Protein AF-A0A924RRV7-F1 (afdb_monomer)

Sequence (78 aa):
LGMVDLPSALQHIRAGKLIAIAVTSPQRLSQLPDVPTVSESGLTGYDATGWFGIVVPTDTPQAIFNRLEFRDHSCAER

pLDDT: mean 81.99, std 10.68, range [40.84, 91.38]

Nearest PDB structures (foldseek):
  2qpq-assembly3_C  TM=7.917E-01  e=1.549E-03  Bordetella pertussis
  2qpq-assembly2_B  TM=7.815E-01  e=1.781E-03  Bordetella pertussis

Radius of gyration: 16.97 Å; Cα contacts (8 Å, |Δi|>4): 56; chains: 1; bounding box: 36×24×46 Å

Mean predicted aligned error: 7.96 Å

Structure (mmCIF, N/CA/C/O backbone):
data_AF-A0A924RRV7-F1
#
_entry.id   AF-A0A924RRV7-F1
#
loop_
_atom_site.group_PDB
_atom_site.id
_atom_site.type_symbol
_atom_site.label_atom_id
_atom_site.label_alt_id
_atom_site.label_comp_id
_atom_site.label_asym_id
_atom_site.label_entity_id
_atom_site.label_seq_id
_atom_site.pdbx_PDB_ins_code
_atom_site.Cartn_x
_atom_site.Cartn_y
_atom_site.Cartn_z
_atom_site.occupancy
_atom_site.B_iso_or_equiv
_atom_site.auth_seq_id
_atom_site.auth_comp_id
_atom_site.auth_asym_id
_atom_site.auth_atom_id
_atom_site.pdbx_PDB_model_num
ATOM 1 N N . LEU A 1 1 ? -0.167 -12.255 12.257 1.00 65.19 1 LEU A N 1
ATOM 2 C CA . LEU A 1 1 ? 0.009 -10.831 11.905 1.00 65.19 1 LEU A CA 1
ATOM 3 C C . LEU A 1 1 ? 1.158 -10.755 10.911 1.00 65.19 1 LEU A C 1
ATOM 5 O O . LEU A 1 1 ? 2.240 -11.203 11.258 1.00 65.19 1 LEU A O 1
ATOM 9 N N . GLY A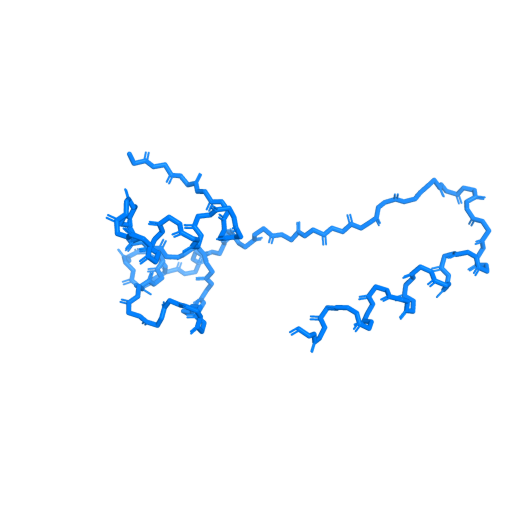 1 2 ? 0.917 -10.306 9.683 1.00 81.62 2 GLY A N 1
ATOM 10 C CA . GLY A 1 2 ? 1.940 -10.219 8.636 1.00 81.62 2 GLY A CA 1
ATOM 11 C C . GLY A 1 2 ? 1.579 -9.130 7.629 1.00 81.62 2 GLY A C 1
ATOM 12 O O . GLY A 1 2 ? 0.399 -8.810 7.492 1.00 81.62 2 GLY A O 1
ATOM 13 N N . MET A 1 3 ? 2.584 -8.546 6.974 1.00 82.62 3 MET A N 1
ATOM 14 C CA . MET A 1 3 ? 2.379 -7.576 5.896 1.00 82.62 3 MET A CA 1
ATOM 15 C C . MET A 1 3 ? 2.198 -8.313 4.571 1.00 82.62 3 MET A C 1
ATOM 17 O O . MET A 1 3 ? 2.958 -9.230 4.263 1.00 82.62 3 MET A O 1
ATOM 21 N N . VAL A 1 4 ? 1.184 -7.915 3.813 1.00 85.75 4 VAL A N 1
ATOM 22 C CA . VAL A 1 4 ? 0.824 -8.486 2.511 1.00 85.75 4 VAL A CA 1
ATOM 23 C C . VAL A 1 4 ? 0.561 -7.349 1.533 1.00 85.75 4 VAL A C 1
ATOM 25 O O . VAL A 1 4 ? 0.147 -6.264 1.945 1.00 85.75 4 VAL A O 1
ATOM 28 N N . ASP A 1 5 ? 0.808 -7.581 0.248 1.00 86.69 5 ASP A N 1
ATOM 29 C CA . ASP A 1 5 ? 0.474 -6.615 -0.791 1.00 86.69 5 ASP A CA 1
ATOM 30 C C . ASP A 1 5 ? -1.051 -6.496 -0.942 1.00 86.69 5 ASP A C 1
ATOM 32 O O . ASP A 1 5 ? -1.799 -7.471 -0.837 1.00 86.69 5 ASP A O 1
ATOM 36 N N . LEU A 1 6 ? -1.529 -5.275 -1.185 1.00 85.75 6 LEU A N 1
ATOM 37 C CA . LEU A 1 6 ? -2.960 -5.010 -1.314 1.00 85.75 6 LEU A CA 1
ATOM 38 C C . LEU A 1 6 ? -3.632 -5.841 -2.428 1.00 85.75 6 LEU A C 1
ATOM 40 O O . LEU A 1 6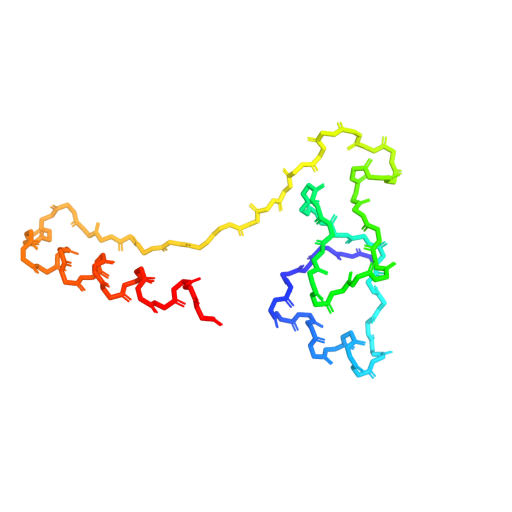 ? -4.703 -6.389 -2.157 1.00 85.75 6 LEU A O 1
ATOM 44 N N . PRO A 1 7 ? -3.057 -5.983 -3.644 1.00 86.06 7 PRO A N 1
ATOM 45 C CA . PRO A 1 7 ? -3.688 -6.750 -4.718 1.00 86.06 7 PRO A CA 1
ATOM 46 C C . PRO A 1 7 ? -3.973 -8.210 -4.346 1.00 86.06 7 PRO A C 1
ATOM 48 O O . PRO A 1 7 ? -5.063 -8.707 -4.640 1.00 86.06 7 PRO A O 1
ATOM 51 N N . SER A 1 8 ? -3.047 -8.891 -3.665 1.00 87.81 8 SER A N 1
ATOM 52 C CA . SER A 1 8 ? -3.255 -10.280 -3.234 1.00 87.81 8 SER A CA 1
ATOM 53 C C . SER A 1 8 ? -4.255 -10.405 -2.073 1.00 87.81 8 SER A C 1
ATOM 55 O O . SER A 1 8 ? -5.046 -11.357 -2.003 1.00 87.81 8 SER A O 1
ATOM 57 N N . ALA A 1 9 ? -4.276 -9.420 -1.172 1.00 87.75 9 ALA A N 1
ATOM 58 C CA . ALA A 1 9 ? -5.096 -9.443 0.035 1.00 87.75 9 ALA A CA 1
ATOM 59 C C . ALA A 1 9 ? -6.544 -8.977 -0.187 1.00 87.75 9 ALA A C 1
ATOM 61 O O . ALA A 1 9 ? -7.446 -9.426 0.525 1.00 87.75 9 ALA A O 1
ATOM 62 N N . LEU A 1 10 ? -6.800 -8.109 -1.172 1.00 88.94 10 LEU A N 1
ATOM 63 C CA . LEU A 1 10 ? -8.076 -7.405 -1.343 1.00 88.94 10 LEU A CA 1
ATOM 64 C C . LEU A 1 10 ? -9.290 -8.343 -1.411 1.00 88.94 10 LEU A C 1
ATOM 66 O O . LEU A 1 10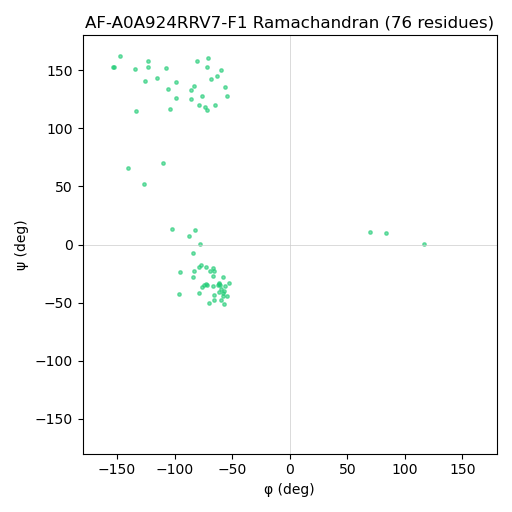 ? -10.305 -8.095 -0.760 1.00 88.94 10 LEU A O 1
ATOM 70 N N . GLN A 1 11 ? -9.191 -9.441 -2.164 1.00 90.50 11 GLN A N 1
ATOM 71 C CA . GLN A 1 11 ? -10.289 -10.411 -2.286 1.00 90.50 11 GLN A CA 1
ATOM 72 C C . GLN A 1 11 ? -10.562 -11.144 -0.972 1.00 90.50 11 GLN A C 1
ATOM 74 O O . GLN A 1 11 ? -11.711 -11.406 -0.626 1.00 90.50 11 GLN A O 1
ATOM 79 N N . HIS A 1 12 ? -9.516 -11.436 -0.206 1.00 89.94 12 HIS A N 1
ATOM 80 C CA . HIS A 1 12 ? -9.627 -12.121 1.075 1.00 89.94 12 HIS A CA 1
ATOM 81 C C . HIS A 1 12 ? -10.185 -11.207 2.173 1.00 89.94 12 HIS A C 1
ATOM 83 O O . HIS A 1 12 ? -10.950 -11.677 3.016 1.00 89.94 12 HIS A O 1
ATOM 89 N N . ILE A 1 13 ? -9.851 -9.912 2.129 1.00 89.44 13 ILE A N 1
ATOM 90 C CA . ILE A 1 13 ? -10.426 -8.884 3.007 1.00 89.44 13 ILE A CA 1
ATOM 91 C C . ILE A 1 13 ? -11.920 -8.721 2.706 1.00 89.44 13 ILE A C 1
ATOM 93 O O . ILE A 1 13 ? -12.745 -8.795 3.611 1.00 89.44 13 ILE A O 1
ATOM 97 N N . ARG A 1 14 ? -12.292 -8.607 1.423 1.00 87.62 14 ARG A N 1
ATOM 98 C CA . ARG A 1 14 ? -13.703 -8.534 0.996 1.00 87.62 14 ARG A CA 1
ATOM 99 C C . ARG A 1 14 ? -14.498 -9.791 1.344 1.00 87.62 14 ARG A C 1
ATOM 101 O O . ARG A 1 14 ? -15.670 -9.697 1.682 1.00 87.62 14 ARG A O 1
ATOM 108 N N . ALA A 1 15 ? -13.861 -10.960 1.292 1.00 91.38 15 ALA A N 1
ATOM 109 C CA . ALA A 1 15 ? -14.463 -12.228 1.693 1.00 91.38 15 ALA A CA 1
ATOM 110 C C . ALA A 1 15 ? -14.519 -12.435 3.222 1.00 91.38 15 ALA A C 1
ATOM 112 O O . ALA A 1 15 ? -14.956 -13.498 3.661 1.00 91.38 15 ALA A O 1
ATOM 113 N N . GLY A 1 16 ? -14.038 -11.483 4.034 1.00 88.62 16 GLY A N 1
ATOM 114 C CA . GLY A 1 16 ? -14.023 -11.573 5.500 1.00 88.62 16 GLY A CA 1
ATOM 115 C C . GLY A 1 16 ? -13.048 -12.611 6.068 1.00 88.62 16 GLY A C 1
ATOM 116 O O . GLY A 1 16 ? -13.093 -12.918 7.256 1.00 88.62 16 GLY A O 1
ATOM 117 N N . LYS A 1 17 ? -12.164 -13.171 5.232 1.00 89.44 17 LYS A N 1
ATOM 118 C CA . LYS A 1 17 ? -11.161 -14.170 5.640 1.00 89.44 17 LYS A CA 1
ATOM 119 C C . LYS A 1 17 ? -9.913 -13.528 6.240 1.00 89.44 17 LYS A C 1
ATOM 121 O O . LYS A 1 17 ? -9.179 -14.191 6.967 1.00 89.44 17 LYS A O 1
ATOM 126 N N . LEU A 1 18 ? -9.662 -12.261 5.913 1.00 88.56 18 LEU A N 1
ATOM 127 C CA . LEU A 1 18 ? -8.568 -11.460 6.452 1.00 88.56 18 LEU A CA 1
ATOM 128 C C . LEU A 1 18 ? -9.112 -10.159 7.035 1.00 88.56 18 LEU A C 1
ATOM 130 O O . LEU A 1 18 ? -9.990 -9.528 6.452 1.00 88.56 18 LEU A O 1
ATOM 134 N N . ILE A 1 19 ? -8.542 -9.747 8.163 1.00 88.62 19 ILE A N 1
ATOM 135 C CA . ILE A 1 19 ? -8.828 -8.461 8.797 1.00 88.62 19 ILE A CA 1
ATOM 136 C C . ILE A 1 19 ? -7.649 -7.538 8.502 1.00 88.62 19 ILE A C 1
ATOM 138 O O . ILE A 1 19 ? -6.520 -7.815 8.912 1.00 88.62 19 ILE A O 1
ATOM 142 N N . ALA A 1 20 ? -7.910 -6.453 7.776 1.00 89.06 20 ALA A N 1
ATOM 143 C CA . ALA A 1 20 ? -6.931 -5.400 7.543 1.00 89.06 20 ALA A CA 1
ATOM 144 C C . ALA A 1 20 ? -6.857 -4.495 8.780 1.00 89.06 20 ALA A C 1
ATOM 146 O O . ALA A 1 20 ? -7.861 -3.914 9.183 1.00 89.06 20 ALA A O 1
ATOM 147 N N . ILE A 1 21 ? -5.676 -4.410 9.397 1.00 89.94 21 ILE A N 1
ATOM 148 C CA . ILE A 1 21 ? -5.474 -3.674 10.658 1.00 89.94 21 ILE A CA 1
ATOM 149 C C . ILE A 1 21 ? -4.955 -2.262 10.391 1.00 89.94 21 ILE A C 1
ATOM 151 O O . ILE A 1 21 ? -5.423 -1.312 11.010 1.00 89.94 21 ILE A O 1
ATOM 155 N N . ALA A 1 22 ? -4.005 -2.125 9.466 1.00 89.31 22 ALA A N 1
ATOM 156 C CA . ALA A 1 22 ? -3.472 -0.840 9.044 1.00 89.31 22 ALA A CA 1
ATOM 157 C C . ALA A 1 22 ? -2.958 -0.916 7.600 1.00 89.31 22 ALA A C 1
ATOM 159 O O . ALA A 1 22 ? -2.532 -1.982 7.148 1.00 89.31 22 ALA A O 1
ATOM 160 N N . VAL A 1 23 ? -2.972 0.217 6.898 1.00 90.12 23 VAL A N 1
ATOM 161 C CA . VAL A 1 23 ? -2.332 0.382 5.584 1.00 90.12 23 VAL A CA 1
ATOM 162 C C . VAL A 1 23 ? -0.973 1.062 5.741 1.00 90.12 23 VAL A C 1
ATOM 164 O O . VAL A 1 23 ? -0.817 1.977 6.548 1.00 90.12 23 VAL A O 1
ATOM 167 N N . THR A 1 24 ? 0.026 0.610 4.986 1.00 87.75 24 THR A N 1
ATOM 168 C CA . THR A 1 24 ? 1.402 1.134 5.060 1.00 87.75 24 THR A CA 1
ATOM 169 C C . THR A 1 24 ? 1.625 2.395 4.226 1.00 87.75 24 THR A C 1
ATOM 171 O O . THR A 1 24 ? 2.695 2.993 4.316 1.00 87.75 24 THR A O 1
ATOM 174 N N . SER A 1 25 ? 0.634 2.792 3.424 1.00 84.50 25 SER A N 1
ATOM 175 C CA . SER A 1 25 ? 0.640 4.035 2.662 1.00 84.50 25 SER A CA 1
ATOM 176 C C . SER A 1 25 ? 0.449 5.250 3.579 1.00 84.50 25 SER A C 1
ATOM 178 O O . SER A 1 25 ? -0.212 5.149 4.618 1.00 84.50 25 SER A O 1
ATOM 180 N N . PRO A 1 26 ? 0.960 6.430 3.186 1.00 84.81 26 PRO A N 1
ATOM 181 C CA . PRO A 1 26 ? 0.837 7.651 3.982 1.00 84.81 26 PRO A CA 1
ATOM 182 C C . PRO A 1 26 ? -0.617 8.135 4.101 1.00 84.81 26 PRO A C 1
ATOM 184 O O . PRO A 1 26 ? -0.966 8.840 5.044 1.00 84.81 26 PRO A O 1
ATOM 187 N N . GLN A 1 27 ? -1.475 7.737 3.158 1.00 87.25 27 GLN A N 1
ATOM 188 C CA . GLN A 1 27 ? -2.905 8.034 3.135 1.00 87.25 27 GLN A CA 1
ATOM 189 C C . GLN A 1 27 ? -3.727 6.746 3.085 1.00 87.25 27 GLN A C 1
ATOM 191 O O . GLN A 1 27 ? -3.238 5.698 2.656 1.00 87.25 27 GLN A O 1
ATOM 196 N N . ARG A 1 28 ? -4.994 6.829 3.503 1.00 89.19 28 ARG A N 1
ATOM 197 C CA . ARG A 1 28 ? -5.941 5.715 3.393 1.00 89.19 28 ARG A CA 1
ATOM 198 C C . ARG A 1 28 ? -6.187 5.360 1.931 1.00 89.19 28 ARG A C 1
ATOM 200 O O . ARG A 1 28 ? -6.239 6.226 1.061 1.00 89.19 28 ARG A O 1
ATOM 207 N N . LEU A 1 29 ? -6.372 4.072 1.675 1.00 86.69 29 LEU A N 1
ATOM 208 C CA . LEU A 1 29 ? -6.642 3.565 0.337 1.00 86.69 29 LEU A CA 1
ATOM 209 C C . LEU A 1 29 ? -8.132 3.712 0.023 1.00 86.69 29 LEU A C 1
ATOM 211 O O . LEU A 1 29 ? -8.974 3.337 0.834 1.00 86.69 29 LEU A O 1
ATOM 215 N N . SER A 1 30 ? -8.473 4.173 -1.182 1.00 85.88 30 SER A N 1
ATOM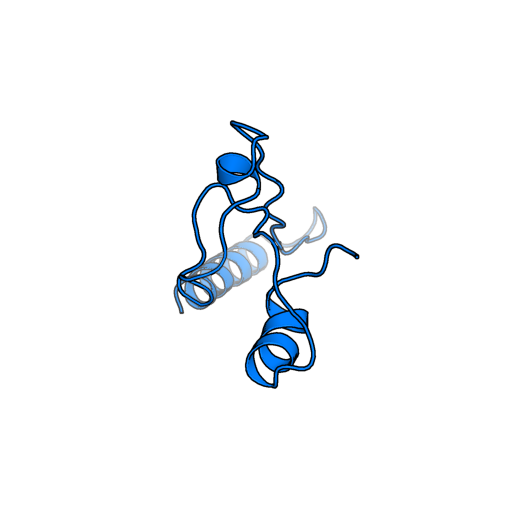 216 C CA . SER A 1 30 ? -9.872 4.298 -1.630 1.00 85.88 30 SER A CA 1
ATOM 217 C C . SER A 1 30 ? -10.637 2.969 -1.586 1.00 85.88 30 SER A C 1
ATOM 219 O O . SER A 1 30 ? -11.848 2.943 -1.386 1.00 85.88 30 SER A O 1
ATOM 221 N N . GLN A 1 31 ? -9.923 1.853 -1.739 1.00 84.44 31 GLN A N 1
ATOM 222 C CA . GLN A 1 31 ? -10.472 0.501 -1.664 1.00 84.44 31 GLN A CA 1
ATOM 223 C C . GLN A 1 31 ? -10.742 0.022 -0.227 1.00 84.44 31 GLN A C 1
ATOM 225 O O . GLN A 1 31 ? -11.472 -0.954 -0.059 1.00 84.44 31 GLN A O 1
ATOM 230 N N . LEU A 1 32 ? -10.143 0.668 0.781 1.00 85.50 32 LEU A N 1
ATOM 231 C CA . LEU A 1 32 ? -10.241 0.336 2.207 1.00 85.50 32 LEU A CA 1
ATOM 232 C C . LEU A 1 32 ? -10.337 1.627 3.050 1.00 85.50 32 LEU A C 1
ATOM 234 O O . LEU A 1 32 ? -9.419 1.927 3.816 1.00 85.50 32 LEU A O 1
ATOM 238 N N . PRO A 1 33 ? -11.429 2.405 2.924 1.00 86.31 33 PRO A N 1
ATOM 239 C CA . PRO A 1 33 ? -11.559 3.698 3.601 1.00 86.31 33 PRO A CA 1
ATOM 240 C C . PRO A 1 33 ? -11.641 3.571 5.130 1.00 86.31 33 PRO A C 1
ATOM 242 O O . PRO A 1 33 ? -11.218 4.474 5.852 1.00 86.31 33 PRO A O 1
ATOM 245 N N . ASP A 1 34 ? -12.137 2.441 5.635 1.00 87.44 34 ASP A N 1
ATOM 246 C CA . ASP A 1 34 ? -12.317 2.208 7.071 1.00 87.44 34 ASP A CA 1
ATOM 247 C C . ASP A 1 34 ? -11.007 1.840 7.787 1.00 87.44 34 ASP A C 1
ATOM 249 O O . ASP A 1 34 ? -10.896 2.002 9.003 1.00 87.44 34 ASP A O 1
ATOM 253 N N . VAL A 1 35 ? -9.989 1.388 7.046 1.00 88.81 35 VAL A N 1
ATOM 254 C CA . VAL A 1 35 ? -8.717 0.922 7.615 1.00 88.81 35 VAL A CA 1
ATOM 255 C C . VAL A 1 35 ? -7.777 2.116 7.836 1.00 88.81 35 VAL A C 1
ATOM 257 O O . VAL A 1 35 ? -7.516 2.860 6.887 1.00 88.81 35 VAL A O 1
ATOM 260 N N . PRO A 1 36 ? -7.251 2.324 9.059 1.00 90.62 36 PRO A N 1
ATOM 261 C CA . PRO A 1 36 ? -6.330 3.420 9.347 1.00 90.62 36 PRO A CA 1
ATOM 262 C C . PRO A 1 36 ? -4.961 3.210 8.707 1.00 90.62 36 PRO A C 1
ATOM 264 O O . PRO A 1 36 ? -4.570 2.091 8.368 1.00 90.62 36 PRO A O 1
ATOM 267 N N . THR A 1 37 ? -4.196 4.288 8.571 1.00 90.38 37 THR A N 1
ATOM 268 C CA . THR A 1 37 ? -2.789 4.174 8.170 1.00 90.38 37 THR A CA 1
ATOM 269 C C . THR A 1 37 ? -1.913 3.796 9.365 1.00 90.38 37 THR A C 1
ATOM 271 O O . THR A 1 37 ? -2.251 4.032 10.530 1.00 90.38 37 THR A O 1
ATOM 274 N N . VAL A 1 38 ? -0.740 3.227 9.091 1.00 89.62 38 VAL A N 1
ATOM 275 C CA . VAL A 1 38 ? 0.288 3.012 10.121 1.00 89.62 38 VAL A CA 1
ATOM 276 C C . VAL A 1 38 ? 0.741 4.356 10.710 1.00 89.62 38 VAL A C 1
ATOM 278 O O . VAL A 1 38 ? 0.971 4.455 11.916 1.00 89.62 38 VAL A O 1
ATOM 281 N N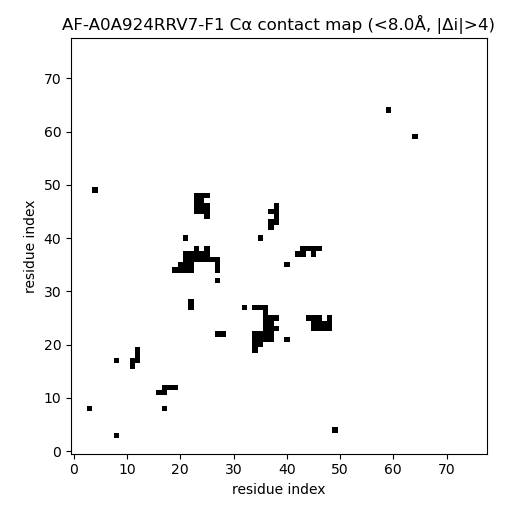 . SER A 1 39 ? 0.759 5.408 9.886 1.00 86.69 39 SER A N 1
ATOM 282 C CA . SER A 1 39 ? 1.028 6.780 10.323 1.00 86.69 39 SER A CA 1
ATOM 283 C C . SER A 1 39 ? 0.003 7.306 11.336 1.00 86.69 39 SER A C 1
ATOM 285 O O . SER A 1 39 ? 0.388 7.912 12.333 1.00 86.69 39 SER A O 1
ATOM 287 N N . GLU A 1 40 ? -1.288 7.020 11.146 1.00 84.38 40 GLU A N 1
ATOM 288 C CA . GLU A 1 40 ? -2.361 7.362 12.098 1.00 84.38 40 GLU A CA 1
ATOM 289 C C . GLU A 1 40 ? -2.288 6.536 13.394 1.00 84.38 40 GLU A C 1
ATOM 291 O O . GLU A 1 40 ? -2.782 6.961 14.436 1.00 84.38 40 GLU A O 1
ATOM 296 N N . SER A 1 41 ? -1.652 5.364 13.343 1.00 82.56 41 SER A N 1
ATOM 297 C CA . SER A 1 41 ? -1.588 4.400 14.449 1.00 82.56 41 SER A CA 1
ATOM 298 C C . SER A 1 41 ? -0.419 4.637 15.419 1.00 82.56 41 SER A C 1
ATOM 300 O O . SER A 1 41 ? -0.191 3.823 16.313 1.00 82.56 41 SER A O 1
ATOM 302 N N . GLY A 1 42 ? 0.321 5.742 15.263 1.00 80.81 42 GLY A N 1
ATOM 303 C CA . GLY A 1 42 ? 1.385 6.166 16.185 1.00 80.81 42 GLY A CA 1
ATOM 304 C C . GLY A 1 42 ? 2.794 6.209 15.589 1.00 80.81 42 GLY A C 1
ATOM 305 O O . GLY A 1 42 ? 3.733 6.564 16.298 1.00 80.81 42 GLY A O 1
ATOM 306 N N . LEU A 1 43 ? 2.957 5.884 14.301 1.00 83.50 43 LEU A N 1
ATOM 307 C CA . LEU A 1 43 ? 4.236 5.959 13.585 1.00 83.50 43 LEU A CA 1
ATOM 308 C C . LEU A 1 43 ? 4.215 7.089 12.550 1.00 83.50 43 LEU A C 1
ATOM 310 O O . LEU A 1 43 ? 4.188 6.853 11.346 1.00 83.50 43 LEU A O 1
ATOM 314 N N . THR A 1 44 ? 4.212 8.334 13.019 1.00 81.62 44 THR A N 1
ATOM 315 C CA . THR A 1 44 ? 4.147 9.523 12.158 1.00 81.62 44 THR A CA 1
ATOM 316 C C . THR A 1 44 ? 5.252 9.525 11.097 1.00 81.62 44 THR A C 1
ATOM 318 O O . THR A 1 44 ? 6.432 9.417 11.425 1.00 81.62 44 THR A O 1
ATOM 321 N N . GLY A 1 45 ? 4.871 9.694 9.827 1.00 80.62 45 GLY A N 1
ATOM 322 C CA . GLY A 1 45 ? 5.808 9.706 8.697 1.00 80.62 45 GLY A CA 1
ATOM 323 C C . GLY A 1 45 ? 6.174 8.315 8.174 1.00 80.62 45 GLY A C 1
ATOM 324 O O . GLY A 1 45 ? 7.087 8.194 7.361 1.00 80.62 45 GLY A O 1
ATOM 325 N N . TYR A 1 46 ? 5.480 7.269 8.628 1.00 82.69 46 TYR A N 1
ATOM 326 C CA . TYR A 1 46 ? 5.654 5.924 8.106 1.00 82.69 46 TYR A CA 1
ATOM 327 C C . TYR A 1 46 ? 5.036 5.799 6.714 1.00 82.69 46 TYR A C 1
ATOM 329 O O . TYR A 1 46 ? 3.819 5.925 6.547 1.00 82.69 46 TYR A O 1
ATOM 337 N N . ASP A 1 47 ? 5.897 5.500 5.747 1.00 84.81 47 ASP A N 1
ATOM 338 C CA . ASP A 1 47 ? 5.543 5.145 4.381 1.00 84.81 47 ASP A CA 1
ATOM 339 C C . ASP A 1 47 ? 6.355 3.912 3.974 1.00 84.81 47 ASP A C 1
ATOM 341 O O . ASP A 1 47 ? 7.585 3.943 3.909 1.00 84.81 47 ASP A O 1
ATOM 345 N N . ALA A 1 48 ? 5.653 2.809 3.732 1.00 82.75 48 ALA A N 1
ATOM 346 C CA . ALA A 1 48 ? 6.218 1.609 3.128 1.00 82.75 48 ALA A CA 1
ATOM 347 C C . ALA A 1 48 ? 5.380 1.208 1.911 1.00 82.75 48 ALA A C 1
ATOM 349 O O . ALA A 1 48 ? 4.892 0.078 1.801 1.00 82.75 48 ALA A O 1
ATOM 350 N N . THR A 1 49 ? 5.159 2.172 1.019 1.00 81.94 49 THR A N 1
ATOM 351 C CA . THR A 1 49 ? 4.483 1.942 -0.254 1.00 81.94 49 THR A CA 1
ATOM 352 C C . THR A 1 49 ? 5.395 1.150 -1.189 1.00 81.94 49 THR A C 1
ATOM 354 O O . THR A 1 49 ? 6.467 1.605 -1.589 1.00 81.94 49 THR A O 1
ATOM 357 N N . GLY A 1 50 ? 4.966 -0.064 -1.534 1.00 78.69 50 GLY A N 1
ATOM 358 C CA . GLY A 1 50 ? 5.618 -0.871 -2.559 1.00 78.69 50 GLY A CA 1
ATOM 359 C C . GLY A 1 50 ? 5.255 -0.353 -3.946 1.00 78.69 50 GLY A C 1
ATOM 360 O O . GLY A 1 50 ? 4.075 -0.208 -4.260 1.00 78.69 50 GLY A O 1
ATOM 361 N N . TRP A 1 51 ? 6.260 -0.095 -4.776 1.00 80.62 51 TRP A N 1
ATOM 362 C CA . TRP A 1 51 ? 6.080 0.218 -6.189 1.00 80.62 51 TRP A CA 1
ATOM 363 C C . TRP A 1 51 ? 6.537 -0.964 -7.041 1.00 80.62 51 TRP A C 1
ATOM 365 O O . TRP A 1 51 ? 7.406 -1.744 -6.647 1.00 80.62 51 TRP A O 1
ATOM 375 N N . PHE A 1 52 ? 5.942 -1.087 -8.221 1.00 81.38 52 PHE A N 1
ATOM 376 C CA . PHE A 1 52 ? 6.353 -2.045 -9.237 1.00 81.38 52 PHE A CA 1
ATOM 377 C C . PHE A 1 52 ? 6.851 -1.268 -10.449 1.00 81.38 52 PHE A C 1
ATOM 379 O O . PHE A 1 52 ? 6.310 -0.215 -10.773 1.00 81.38 52 PHE A O 1
ATOM 386 N N . GLY A 1 53 ? 7.888 -1.775 -11.106 1.00 82.62 53 GLY A N 1
ATOM 387 C CA . GLY A 1 53 ? 8.425 -1.173 -12.318 1.00 82.62 53 GLY A CA 1
ATOM 388 C C . GLY A 1 53 ? 8.987 -2.227 -13.257 1.00 82.62 53 GLY A C 1
ATOM 389 O O . GLY A 1 53 ? 9.245 -3.366 -12.862 1.00 82.62 53 GLY A O 1
ATOM 390 N N . ILE A 1 54 ? 9.164 -1.836 -14.514 1.00 83.25 54 ILE A N 1
ATOM 391 C CA . ILE A 1 54 ? 9.718 -2.689 -15.563 1.00 83.25 54 ILE A CA 1
ATOM 392 C C . ILE A 1 54 ? 11.203 -2.355 -15.721 1.00 83.25 54 ILE A C 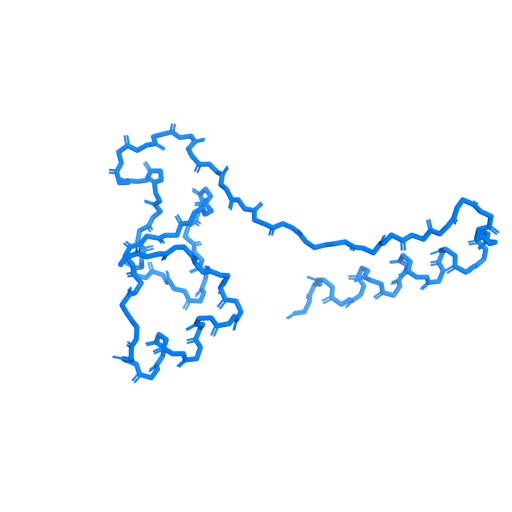1
ATOM 394 O O . ILE A 1 54 ? 11.567 -1.203 -15.944 1.00 83.25 54 ILE A O 1
ATOM 398 N N . VAL A 1 55 ? 12.068 -3.367 -15.629 1.00 84.62 55 VAL A N 1
ATOM 399 C CA . VAL A 1 55 ? 13.515 -3.227 -15.852 1.00 84.62 55 VAL A CA 1
ATOM 400 C C . VAL A 1 55 ? 13.873 -3.844 -17.199 1.00 84.62 55 VAL A C 1
ATOM 402 O O . VAL A 1 55 ? 13.446 -4.958 -17.506 1.00 84.62 55 VAL A O 1
ATOM 405 N N . VAL A 1 56 ? 14.668 -3.130 -17.997 1.00 85.62 56 VAL A N 1
ATOM 406 C CA . VAL A 1 56 ? 15.150 -3.596 -19.303 1.00 85.62 56 VAL A CA 1
ATOM 407 C C . VAL A 1 56 ? 16.684 -3.578 -19.364 1.00 85.62 56 VAL A C 1
ATOM 409 O O . VAL A 1 56 ? 17.305 -2.775 -18.666 1.00 85.62 56 VAL A O 1
ATOM 412 N N . PRO A 1 57 ? 17.322 -4.441 -20.179 1.00 87.81 57 PRO A N 1
ATOM 413 C CA . PRO A 1 57 ? 18.769 -4.399 -20.400 1.00 87.81 57 PRO A CA 1
ATOM 414 C C . PRO A 1 57 ? 19.238 -3.056 -20.976 1.00 87.81 57 PRO A C 1
ATOM 416 O O . PRO A 1 57 ? 18.513 -2.441 -21.760 1.00 87.81 57 PRO A O 1
ATOM 419 N N . THR A 1 58 ? 20.472 -2.645 -20.667 1.00 83.94 58 THR A N 1
ATOM 420 C CA . THR A 1 58 ? 21.064 -1.377 -21.143 1.00 83.94 58 THR A CA 1
ATOM 421 C C . THR A 1 58 ? 21.063 -1.238 -22.669 1.00 83.94 58 THR A C 1
ATOM 423 O O . THR A 1 58 ? 20.817 -0.149 -23.175 1.00 83.94 58 THR A O 1
ATOM 426 N N . ASP A 1 59 ? 21.257 -2.334 -23.409 1.00 88.12 59 ASP A N 1
ATOM 427 C CA . ASP A 1 59 ? 21.280 -2.335 -24.882 1.00 88.12 59 ASP A CA 1
ATOM 428 C C . ASP A 1 59 ? 19.885 -2.371 -25.531 1.00 88.12 59 ASP A C 1
ATOM 430 O O . ASP A 1 59 ? 19.757 -2.607 -26.734 1.00 88.12 59 ASP A O 1
ATOM 434 N N . THR A 1 60 ? 18.812 -2.149 -24.766 1.00 84.50 60 THR A N 1
ATOM 435 C CA . THR A 1 60 ? 17.460 -2.093 -25.333 1.00 84.50 60 THR A CA 1
ATOM 436 C C . THR A 1 60 ? 17.346 -0.884 -26.270 1.00 84.50 60 THR A C 1
ATOM 438 O O . THR A 1 60 ? 17.496 0.253 -25.816 1.00 84.50 60 THR A O 1
ATOM 441 N N . PRO A 1 61 ? 17.041 -1.080 -27.569 1.00 88.94 61 PRO A N 1
ATOM 442 C CA . PRO A 1 61 ? 16.879 0.028 -28.500 1.00 88.94 61 PRO A CA 1
ATOM 443 C C . PRO A 1 61 ? 15.824 1.028 -28.012 1.00 88.94 61 PRO A C 1
ATOM 445 O O . PRO A 1 61 ? 14.720 0.637 -27.627 1.00 88.94 61 PRO A O 1
ATOM 448 N N . GLN A 1 62 ? 16.132 2.324 -28.104 1.00 84.62 62 GLN A N 1
ATOM 449 C CA . GLN A 1 62 ? 15.274 3.424 -27.631 1.00 84.62 62 GLN A CA 1
ATOM 450 C C . GLN A 1 62 ? 13.842 3.364 -28.190 1.00 84.62 62 GLN A C 1
ATOM 452 O O . GLN A 1 62 ? 12.885 3.669 -27.488 1.00 84.62 62 GLN A O 1
ATOM 457 N N . ALA A 1 63 ? 13.660 2.883 -29.425 1.00 86.06 63 ALA A N 1
ATOM 458 C CA . ALA A 1 63 ? 12.332 2.699 -30.014 1.00 86.06 63 ALA A CA 1
ATOM 459 C C . ALA A 1 63 ? 11.454 1.691 -29.240 1.00 86.06 63 ALA A C 1
ATOM 461 O O . ALA A 1 63 ? 10.235 1.849 -29.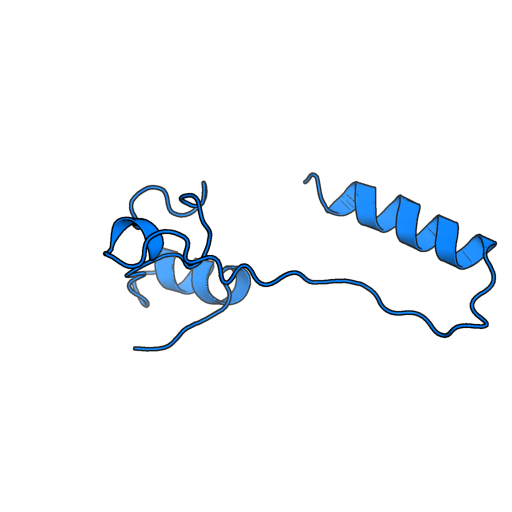181 1.00 86.06 63 ALA A O 1
ATOM 462 N N . ILE A 1 64 ? 12.058 0.659 -28.641 1.00 84.19 64 ILE A N 1
ATOM 463 C CA . ILE A 1 64 ? 11.356 -0.336 -27.819 1.00 84.19 64 ILE A CA 1
ATOM 464 C C . ILE A 1 64 ? 11.094 0.236 -26.427 1.00 84.19 64 ILE A C 1
ATOM 466 O O . ILE A 1 64 ? 9.985 0.081 -25.920 1.00 84.19 64 ILE A O 1
ATOM 470 N N . PHE A 1 65 ? 12.068 0.944 -25.850 1.00 84.25 65 PHE A N 1
ATOM 471 C CA . PHE A 1 65 ? 11.909 1.632 -24.569 1.00 84.25 65 PHE A CA 1
ATOM 472 C C . PHE A 1 65 ? 10.742 2.627 -24.603 1.00 84.25 65 PHE A C 1
ATOM 474 O O . PHE A 1 65 ? 9.811 2.495 -23.816 1.00 84.25 65 PHE A O 1
ATOM 481 N N . ASN A 1 66 ? 10.705 3.515 -25.601 1.00 83.50 66 ASN A N 1
ATOM 482 C CA . ASN A 1 66 ? 9.633 4.504 -25.758 1.00 83.50 66 ASN A CA 1
ATOM 483 C C . ASN A 1 66 ? 8.258 3.847 -25.928 1.00 83.50 66 ASN A C 1
ATOM 485 O O . ASN A 1 66 ? 7.249 4.364 -25.457 1.00 83.50 66 ASN A O 1
ATOM 489 N N . ARG A 1 67 ? 8.199 2.687 -26.594 1.00 81.62 67 ARG A N 1
ATOM 490 C CA . ARG A 1 67 ? 6.952 1.926 -26.735 1.00 81.62 67 ARG A CA 1
ATOM 491 C C . ARG A 1 67 ? 6.520 1.273 -25.419 1.00 81.62 67 ARG A C 1
ATOM 493 O O . ARG A 1 67 ? 5.319 1.143 -25.190 1.00 81.62 67 ARG A O 1
ATOM 500 N N . LEU A 1 68 ? 7.469 0.829 -24.595 1.00 81.44 68 LEU A N 1
ATOM 501 C CA . LEU A 1 68 ? 7.198 0.266 -23.273 1.00 81.44 68 LEU A CA 1
ATOM 502 C C . LEU A 1 68 ? 6.715 1.354 -22.314 1.00 81.44 68 LEU A C 1
ATOM 504 O O . LEU A 1 68 ? 5.644 1.186 -21.746 1.00 81.44 68 LEU A O 1
ATOM 508 N N . GLU A 1 69 ? 7.432 2.474 -22.220 1.00 76.50 69 GLU A N 1
ATOM 509 C CA . GLU A 1 69 ? 7.081 3.618 -21.370 1.00 76.50 69 GLU A CA 1
ATOM 510 C C . GLU A 1 69 ? 5.711 4.199 -21.742 1.00 76.50 69 GLU A C 1
ATOM 512 O O . GLU A 1 69 ? 4.836 4.336 -20.888 1.00 76.50 69 GLU A O 1
ATOM 517 N N . PHE A 1 70 ? 5.465 4.437 -23.037 1.00 68.69 70 PHE A N 1
ATOM 518 C CA . PHE A 1 70 ? 4.175 4.946 -23.511 1.00 68.69 70 PHE A CA 1
ATOM 519 C C . PHE A 1 70 ? 3.006 4.014 -23.160 1.00 68.69 70 PHE A C 1
ATOM 521 O O . PHE A 1 70 ? 1.914 4.471 -22.822 1.00 68.69 70 PHE A O 1
ATOM 528 N N . ARG A 1 71 ? 3.215 2.693 -23.236 1.00 63.09 71 ARG A N 1
ATOM 529 C CA . ARG A 1 71 ? 2.169 1.720 -22.903 1.00 63.09 71 ARG A CA 1
ATOM 530 C C . ARG A 1 71 ? 1.977 1.582 -21.393 1.00 63.09 71 ARG A C 1
ATOM 532 O O . ARG A 1 71 ? 0.841 1.406 -20.966 1.00 63.09 71 ARG A O 1
ATOM 539 N N . ASP A 1 72 ? 3.045 1.659 -20.607 1.00 61.12 72 ASP A N 1
ATOM 540 C CA . ASP A 1 72 ? 2.979 1.507 -19.151 1.00 61.12 72 ASP A CA 1
ATOM 541 C C . ASP A 1 72 ? 2.198 2.659 -18.502 1.00 61.12 72 ASP A C 1
ATOM 543 O O . ASP A 1 72 ? 1.267 2.416 -17.734 1.00 61.12 72 ASP A O 1
ATOM 547 N N . HIS A 1 73 ? 2.447 3.903 -18.936 1.00 60.78 73 HIS A N 1
ATOM 548 C CA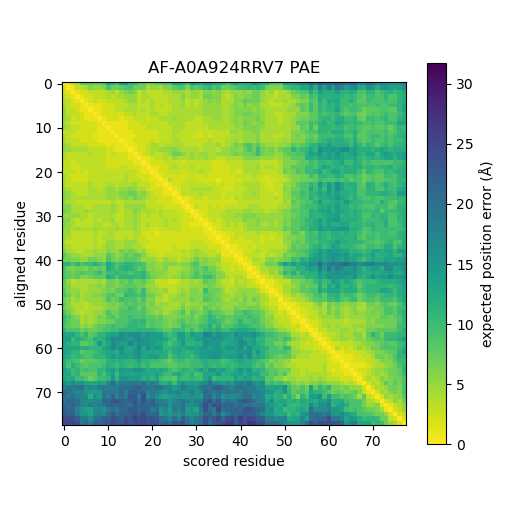 . HIS A 1 73 ? 1.671 5.066 -18.489 1.00 60.78 73 HIS A CA 1
ATOM 549 C C . HIS A 1 73 ? 0.166 4.915 -18.756 1.00 60.78 73 HIS A C 1
ATOM 551 O O . HIS A 1 73 ? -0.645 5.216 -17.887 1.00 60.78 73 HIS A O 1
ATOM 557 N N . SER A 1 74 ? -0.223 4.354 -19.908 1.00 52.75 74 SER A N 1
ATOM 558 C CA . SER A 1 74 ? -1.643 4.161 -20.243 1.00 52.75 74 SER A CA 1
ATOM 559 C C . SER A 1 74 ? -2.379 3.145 -19.354 1.00 52.75 74 SER A C 1
ATOM 561 O O . SER A 1 74 ? -3.610 3.168 -19.292 1.00 52.75 74 SER A O 1
ATOM 563 N N . CYS A 1 75 ? -1.647 2.255 -18.674 1.00 53.72 75 CYS A N 1
ATOM 564 C CA . CYS A 1 75 ? -2.202 1.255 -17.759 1.00 53.72 75 CYS A CA 1
ATOM 565 C C . CYS A 1 75 ? -2.187 1.708 -16.291 1.00 53.72 75 CYS A C 1
ATOM 567 O O . CYS A 1 75 ? -2.992 1.204 -15.516 1.00 53.72 75 CYS A O 1
ATOM 569 N N . ALA A 1 76 ? -1.306 2.637 -15.907 1.00 57.00 76 ALA A N 1
ATOM 570 C CA . ALA A 1 76 ? -1.174 3.113 -14.527 1.00 57.00 76 ALA A CA 1
ATOM 571 C C . ALA A 1 76 ? -2.336 4.019 -14.067 1.00 57.00 76 ALA A C 1
ATOM 573 O O . ALA A 1 76 ? -2.555 4.180 -12.869 1.00 57.00 76 ALA A O 1
ATOM 574 N N . GLU A 1 77 ? -3.091 4.599 -15.004 1.00 42.53 77 GLU A N 1
ATOM 575 C CA . GLU A 1 77 ? -4.175 5.559 -14.732 1.00 42.53 77 GLU A CA 1
ATOM 576 C C . GLU A 1 77 ? -5.590 4.952 -14.830 1.00 42.53 77 GLU A C 1
ATOM 578 O O . GLU A 1 77 ? -6.581 5.685 -14.867 1.00 42.53 77 GLU A O 1
ATOM 583 N N . ARG A 1 78 ? -5.707 3.617 -14.862 1.00 40.84 78 ARG A N 1
ATOM 584 C CA . ARG A 1 78 ? -6.985 2.881 -14.866 1.00 40.84 78 ARG A CA 1
ATOM 585 C C . ARG A 1 78 ? -7.172 2.034 -13.617 1.00 40.84 78 ARG A C 1
ATOM 587 O O . ARG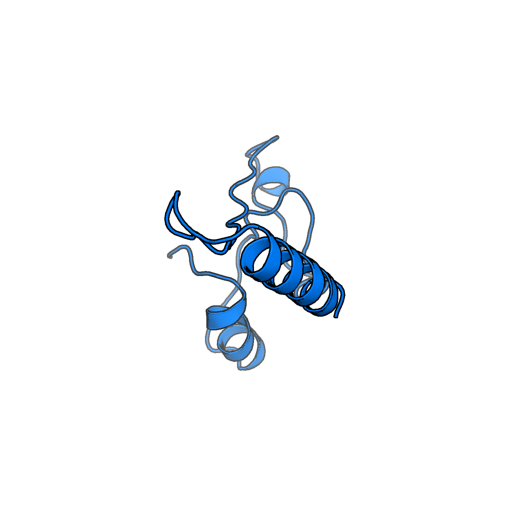 A 1 78 ? -8.337 1.959 -13.166 1.00 40.84 78 ARG A O 1
#

Foldseek 3Di:
DDDDDCVVCLVCVVVVNDDQAADQAPDDDPSCNPHHHPCVVPVPPGHPDDDDDDDDDPPPPVVVVVVVVVVVVVVVVD

Secondary structure (DSSP, 8-state):
-----HHHHHHHHHTTSS----BSSSS--TT-TTSPBTTTTT-TT------------TT--HHHHHHHHHHHHHHHT-

Solvent-accessible surface area (backbone atoms only — not comparable to full-atom values): 5139 Å² total; per-residue (Å²): 140,82,91,76,60,63,85,78,41,49,63,38,39,75,69,67,76,42,84,79,76,58,39,46,33,79,59,63,46,90,93,42,71,88,35,47,21,40,26,78,72,75,41,75,86,39,67,66,70,86,82,86,82,89,85,76,67,91,87,58,56,64,75,58,50,55,55,49,54,59,51,49,59,70,60,75,81,112